Protein AF-A0A967JPW4-F1 (afdb_monomer_lite)

Radius of gyration: 15.78 Å; chains: 1; bounding box: 30×26×46 Å

pLDDT: mean 95.07, std 3.54, range [78.5, 98.38]

Secondary structure (DSSP, 8-state):
-TT-------HHHHHHHHHHHTT-S------SS---B-TTSPBPS---HHHHHHHHHTTSS--

Structure (mmCIF, N/CA/C/O backbone):
data_AF-A0A967JPW4-F1
#
_entry.id   AF-A0A967JPW4-F1
#
loop_
_atom_site.group_PDB
_atom_site.id
_atom_site.type_symbol
_atom_site.label_atom_id
_atom_site.label_alt_id
_atom_site.label_comp_id
_atom_site.label_asym_id
_atom_site.label_entity_id
_atom_site.label_seq_id
_atom_site.pdbx_PDB_ins_code
_atom_site.Cartn_x
_atom_site.Cartn_y
_atom_site.Cartn_z
_atom_site.occupancy
_atom_site.B_iso_or_equiv
_atom_site.auth_seq_id
_atom_site.auth_comp_id
_atom_site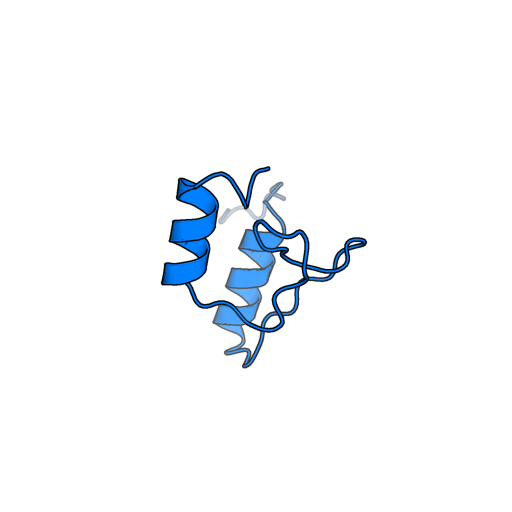.auth_asym_id
_atom_site.auth_atom_id
_atom_site.pdbx_PDB_model_num
ATOM 1 N N . ASP A 1 1 ? 2.356 8.529 -23.708 1.00 79.81 1 ASP A N 1
ATOM 2 C CA . ASP A 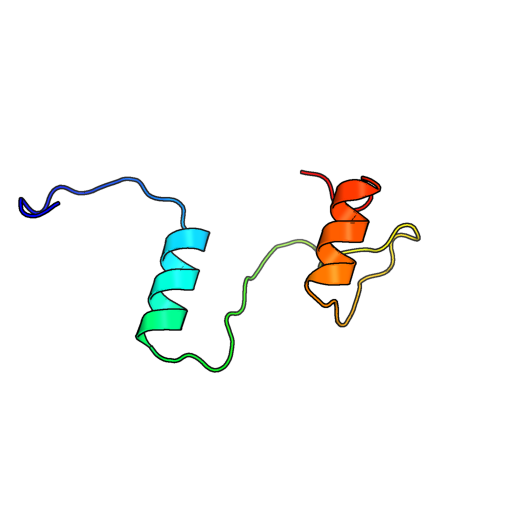1 1 ? 1.898 7.881 -24.959 1.00 79.81 1 ASP A CA 1
ATOM 3 C C . ASP A 1 1 ? 3.107 7.667 -25.861 1.00 79.81 1 ASP A C 1
ATOM 5 O O . ASP A 1 1 ? 4.221 7.890 -25.392 1.00 79.81 1 ASP A O 1
ATOM 9 N N . ALA A 1 2 ? 2.930 7.186 -27.091 1.00 88.00 2 ALA A N 1
ATOM 10 C CA . ALA A 1 2 ? 4.060 6.945 -27.993 1.00 88.00 2 ALA A CA 1
ATOM 11 C C . ALA A 1 2 ? 4.792 8.251 -28.374 1.00 88.00 2 ALA A C 1
ATOM 13 O O . ALA A 1 2 ? 5.946 8.226 -28.790 1.00 88.00 2 ALA A O 1
ATOM 14 N N . GLU A 1 3 ? 4.135 9.390 -28.171 1.00 93.44 3 GLU A N 1
ATOM 15 C CA . GLU A 1 3 ? 4.577 10.744 -28.485 1.00 93.44 3 GLU A CA 1
ATOM 16 C C . GLU A 1 3 ? 5.356 11.415 -27.334 1.00 93.44 3 GLU A C 1
ATOM 18 O O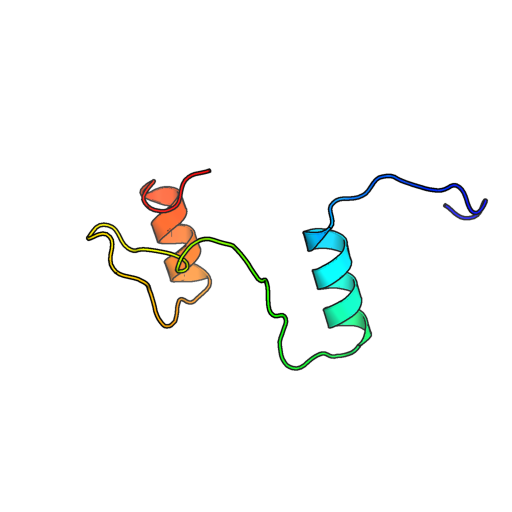 . GLU A 1 3 ? 5.796 12.556 -27.472 1.00 93.44 3 GLU A O 1
ATOM 23 N N . GLY A 1 4 ? 5.542 10.733 -26.196 1.00 92.00 4 GLY A N 1
ATOM 24 C CA . GLY A 1 4 ? 6.362 11.219 -25.079 1.00 92.00 4 GLY A CA 1
ATOM 25 C C . GLY A 1 4 ? 5.729 12.343 -24.253 1.00 92.00 4 GLY A C 1
ATOM 26 O O . GLY A 1 4 ? 6.440 13.064 -23.551 1.00 92.00 4 GLY A O 1
ATOM 27 N N . ARG A 1 5 ? 4.401 12.516 -24.305 1.00 94.88 5 ARG A N 1
ATOM 28 C CA . ARG A 1 5 ? 3.715 13.517 -23.474 1.00 94.88 5 ARG A CA 1
ATOM 29 C C . ARG A 1 5 ? 3.790 13.141 -21.993 1.00 94.88 5 ARG A C 1
ATOM 31 O O . ARG A 1 5 ? 3.557 11.988 -21.625 1.00 94.88 5 ARG A O 1
ATOM 38 N N . ALA A 1 6 ? 4.050 14.133 -21.142 1.00 93.19 6 ALA A N 1
ATOM 39 C CA . ALA A 1 6 ? 3.926 13.979 -19.697 1.00 93.19 6 ALA A CA 1
ATOM 40 C C . ALA A 1 6 ? 2.453 13.765 -19.320 1.00 93.19 6 ALA A C 1
ATOM 42 O O . ALA A 1 6 ? 1.571 14.479 -19.801 1.00 93.19 6 ALA A O 1
ATOM 43 N N . LEU A 1 7 ? 2.196 12.782 -18.461 1.00 92.00 7 LEU A N 1
ATOM 44 C CA . LEU A 1 7 ? 0.860 12.435 -17.987 1.00 92.00 7 LEU A CA 1
ATOM 45 C C . LEU A 1 7 ? 0.810 12.562 -16.468 1.00 92.00 7 LEU A C 1
ATOM 47 O O . LEU A 1 7 ? 1.772 12.229 -15.780 1.00 92.00 7 LEU A O 1
ATOM 51 N N . ASN A 1 8 ? -0.333 13.011 -15.957 1.00 94.81 8 ASN A N 1
ATOM 52 C CA . ASN A 1 8 ? -0.630 12.949 -14.535 1.00 94.81 8 ASN A CA 1
ATOM 53 C C . ASN A 1 8 ? -1.285 11.597 -14.234 1.00 94.81 8 ASN A C 1
ATOM 55 O O . ASN A 1 8 ? -2.358 11.303 -14.760 1.00 94.81 8 ASN A O 1
ATOM 59 N N . VAL A 1 9 ? -0.625 10.771 -13.430 1.00 93.62 9 VAL A N 1
ATOM 60 C CA . VAL A 1 9 ? -1.049 9.402 -13.115 1.00 93.62 9 VAL A CA 1
ATOM 61 C C . VAL A 1 9 ? -1.025 9.183 -11.608 1.00 93.62 9 VAL A C 1
ATOM 63 O O . VAL A 1 9 ? -0.250 9.816 -10.894 1.00 93.62 9 VAL A O 1
ATOM 66 N N . ASN A 1 10 ? -1.881 8.287 -11.118 1.00 94.94 10 ASN A N 1
ATOM 67 C CA . ASN A 1 10 ? -1.922 7.940 -9.701 1.00 94.94 10 ASN A CA 1
ATOM 68 C C . ASN A 1 10 ? -0.615 7.242 -9.270 1.00 94.94 10 ASN A C 1
ATOM 70 O O . ASN A 1 10 ? -0.139 6.325 -9.945 1.00 94.94 10 ASN A O 1
ATOM 74 N N . ALA A 1 11 ? -0.051 7.678 -8.141 1.00 95.00 11 ALA A N 1
ATOM 75 C CA . ALA A 1 11 ? 1.246 7.214 -7.657 1.00 95.00 11 ALA A CA 1
ATOM 76 C C . ALA A 1 11 ? 1.242 5.731 -7.259 1.00 95.00 11 ALA A C 1
ATOM 78 O O . ALA A 1 11 ? 2.180 5.019 -7.609 1.00 95.00 11 ALA A O 1
ATOM 79 N N . ASP A 1 12 ? 0.185 5.245 -6.606 1.00 95.56 12 ASP A N 1
ATOM 80 C CA . ASP A 1 12 ? 0.095 3.854 -6.137 1.00 95.56 12 ASP A CA 1
ATOM 81 C C . ASP A 1 12 ? 0.044 2.877 -7.313 1.00 95.56 12 ASP A C 1
ATOM 83 O O . ASP A 1 12 ? 0.712 1.842 -7.315 1.00 95.56 12 ASP A O 1
ATOM 87 N N . THR A 1 13 ? -0.680 3.254 -8.371 1.00 95.94 13 THR A N 1
ATOM 88 C CA . THR A 1 13 ? -0.734 2.483 -9.621 1.00 95.94 13 THR A CA 1
ATOM 89 C C . THR A 1 13 ? 0.651 2.382 -10.263 1.00 95.94 13 THR A C 1
ATOM 91 O O . THR A 1 13 ? 1.066 1.301 -10.688 1.00 95.94 13 THR A O 1
ATOM 94 N N . VAL A 1 14 ? 1.392 3.495 -10.312 1.00 96.38 14 VAL A N 1
ATOM 95 C CA . VAL A 1 14 ? 2.768 3.513 -10.829 1.00 96.38 14 VAL A CA 1
ATOM 96 C C . VAL A 1 14 ? 3.686 2.669 -9.949 1.00 96.38 14 VAL A C 1
ATOM 98 O O . VAL A 1 14 ? 4.424 1.840 -10.475 1.00 96.38 14 VAL A O 1
ATOM 101 N N . ALA A 1 15 ? 3.623 2.831 -8.627 1.00 97.31 15 ALA A N 1
ATOM 102 C CA . ALA A 1 15 ? 4.454 2.095 -7.681 1.00 97.31 15 ALA A CA 1
ATOM 103 C C . ALA A 1 15 ? 4.232 0.580 -7.793 1.00 97.31 15 ALA A C 1
ATOM 105 O O . ALA A 1 15 ? 5.201 -0.176 -7.868 1.00 97.31 15 ALA A O 1
ATOM 106 N N . GLY A 1 16 ? 2.973 0.141 -7.896 1.00 97.38 16 GLY A N 1
ATOM 107 C CA . GLY A 1 16 ? 2.622 -1.261 -8.119 1.00 97.38 16 GLY A CA 1
ATOM 108 C C . GLY A 1 16 ? 3.190 -1.807 -9.428 1.00 97.38 16 GLY A C 1
ATOM 109 O O . GLY A 1 16 ? 3.806 -2.870 -9.434 1.00 97.38 16 GLY A O 1
ATOM 110 N N . LYS A 1 17 ? 3.065 -1.055 -10.529 1.00 97.62 17 LYS A N 1
ATOM 111 C CA . LYS A 1 17 ? 3.592 -1.471 -11.839 1.00 97.62 17 LYS A CA 1
ATOM 112 C C . LYS A 1 17 ? 5.118 -1.507 -11.892 1.00 97.62 17 LYS A C 1
ATOM 114 O O . LYS A 1 17 ? 5.681 -2.398 -12.520 1.00 97.62 17 LYS A O 1
ATOM 119 N N . VAL A 1 18 ? 5.794 -0.580 -11.217 1.00 97.62 18 VAL A N 1
ATOM 120 C CA . VAL A 1 18 ? 7.258 -0.597 -11.085 1.00 97.62 18 VAL A CA 1
ATOM 121 C C . VAL A 1 18 ? 7.708 -1.791 -10.242 1.00 97.62 18 VAL A C 1
ATOM 123 O O . VAL A 1 18 ? 8.648 -2.479 -10.627 1.00 97.62 18 VAL A O 1
ATOM 126 N N . ALA A 1 19 ? 7.029 -2.076 -9.128 1.00 98.31 19 ALA A N 1
ATOM 127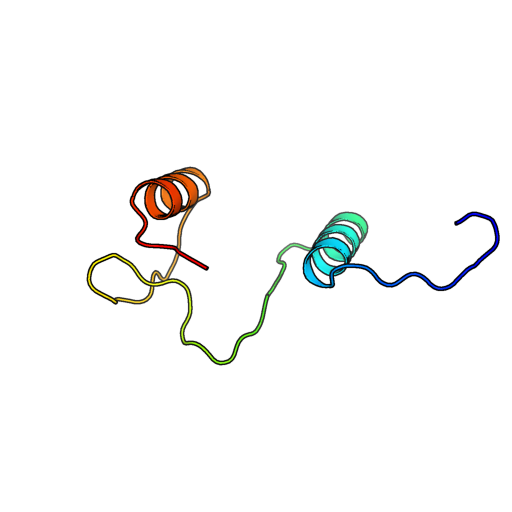 C CA . ALA A 1 19 ? 7.334 -3.233 -8.289 1.00 98.31 19 ALA A CA 1
ATOM 128 C C . ALA A 1 19 ? 7.143 -4.560 -9.043 1.00 98.31 19 ALA A C 1
ATOM 130 O O . ALA A 1 19 ? 7.998 -5.437 -8.948 1.00 98.31 19 ALA A O 1
ATOM 131 N N . GLU A 1 20 ? 6.069 -4.676 -9.829 1.00 98.12 20 GLU A N 1
ATOM 132 C CA . GLU A 1 20 ? 5.808 -5.815 -10.717 1.00 98.12 20 GLU A CA 1
ATOM 133 C C . GLU A 1 20 ? 6.926 -5.980 -11.758 1.00 98.12 20 GLU A C 1
ATOM 135 O O . GLU A 1 20 ? 7.501 -7.059 -11.875 1.00 98.12 20 GLU A O 1
ATOM 140 N N . ALA A 1 21 ? 7.292 -4.903 -12.463 1.00 98.38 21 ALA A N 1
ATOM 141 C CA . ALA A 1 21 ? 8.327 -4.931 -13.500 1.00 98.38 21 ALA A CA 1
ATOM 142 C C . ALA A 1 21 ? 9.733 -5.259 -12.966 1.00 98.38 21 ALA A C 1
ATOM 144 O O . ALA A 1 21 ? 10.568 -5.769 -13.709 1.00 98.38 21 ALA A O 1
ATOM 145 N N . LEU A 1 22 ? 10.003 -4.950 -11.696 1.00 98.25 22 LEU A N 1
ATOM 146 C CA . LEU A 1 22 ? 11.267 -5.253 -11.023 1.00 98.25 22 LEU A CA 1
ATOM 147 C C . LEU A 1 22 ? 11.265 -6.610 -10.303 1.00 98.25 22 LEU A C 1
ATOM 149 O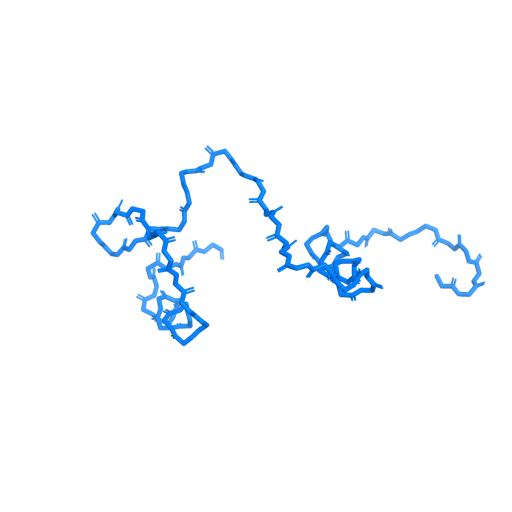 O . LEU A 1 22 ? 12.254 -6.928 -9.645 1.00 98.25 22 LEU A O 1
ATOM 153 N N . GLU A 1 23 ? 10.170 -7.376 -10.374 1.00 97.88 23 GLU A N 1
ATOM 154 C CA . GLU A 1 23 ? 9.980 -8.617 -9.607 1.00 97.88 23 GLU A CA 1
ATOM 155 C C . GLU A 1 23 ? 10.255 -8.414 -8.106 1.00 97.88 23 GLU A C 1
ATOM 157 O O . GLU A 1 23 ? 10.886 -9.225 -7.419 1.00 97.88 23 GLU A O 1
ATOM 162 N N . ALA A 1 24 ? 9.809 -7.273 -7.577 1.00 98.25 24 ALA A N 1
ATOM 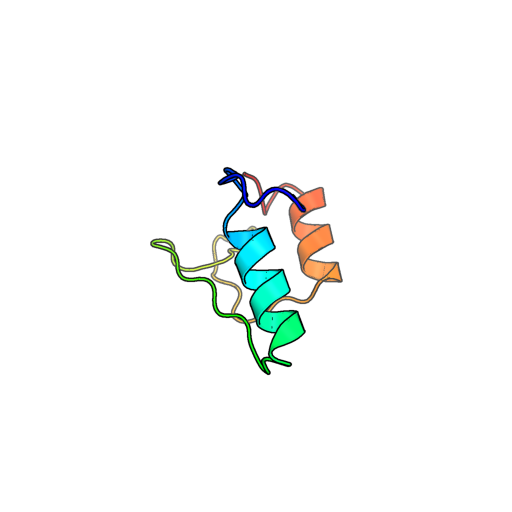163 C CA . ALA A 1 24 ? 10.089 -6.897 -6.207 1.00 98.25 24 ALA A CA 1
ATOM 164 C C . ALA A 1 24 ? 9.451 -7.895 -5.233 1.00 98.25 24 ALA A C 1
ATOM 166 O O . ALA A 1 24 ? 8.260 -8.191 -5.287 1.00 98.25 24 ALA A O 1
ATOM 167 N N . ARG A 1 25 ? 10.234 -8.352 -4.250 1.00 97.94 25 ARG A N 1
ATOM 168 C CA . ARG A 1 25 ? 9.725 -9.238 -3.192 1.00 97.94 25 ARG A CA 1
ATOM 169 C C . ARG A 1 25 ? 8.645 -8.571 -2.326 1.00 97.94 25 ARG A C 1
ATOM 171 O O . ARG A 1 25 ? 7.815 -9.270 -1.750 1.00 97.94 25 ARG A O 1
ATOM 178 N N . LYS A 1 26 ? 8.712 -7.247 -2.148 1.00 96.56 26 LYS A N 1
ATOM 179 C CA . LYS A 1 26 ? 7.787 -6.460 -1.319 1.00 96.56 26 LYS A CA 1
ATOM 180 C C . LYS A 1 26 ? 7.586 -5.066 -1.912 1.00 96.56 26 LYS A C 1
ATOM 182 O O . LYS A 1 26 ? 8.561 -4.434 -2.311 1.00 96.56 26 LYS A O 1
ATOM 187 N N . LEU A 1 27 ? 6.348 -4.579 -1.866 1.00 97.00 27 LEU A N 1
ATOM 188 C CA . LEU A 1 27 ? 5.990 -3.170 -2.031 1.00 97.00 27 LEU A CA 1
ATOM 189 C C . LEU A 1 27 ? 5.701 -2.590 -0.641 1.00 97.00 27 LEU A C 1
ATOM 191 O O . LEU A 1 27 ? 4.880 -3.139 0.089 1.00 97.00 27 LEU A O 1
ATOM 195 N N . VAL A 1 28 ? 6.396 -1.517 -0.259 1.00 95.75 28 VAL A N 1
ATOM 196 C CA . VAL A 1 28 ? 6.212 -0.851 1.039 1.00 95.75 28 VAL A CA 1
ATOM 197 C C . VAL A 1 28 ? 5.623 0.532 0.794 1.00 95.75 28 VAL A C 1
ATOM 199 O O . VAL A 1 28 ? 6.281 1.381 0.199 1.00 95.75 28 VAL A O 1
ATOM 202 N N . LEU A 1 29 ? 4.389 0.743 1.251 1.00 94.38 29 LEU A N 1
ATOM 203 C CA . LEU A 1 29 ? 3.711 2.039 1.226 1.00 94.38 29 LEU A CA 1
ATOM 204 C C . LEU A 1 29 ? 3.897 2.712 2.590 1.00 94.38 29 LEU A C 1
ATOM 206 O O . LEU A 1 29 ? 3.645 2.093 3.621 1.00 94.38 29 LEU A O 1
ATOM 210 N N . MET A 1 30 ? 4.373 3.957 2.598 1.00 94.50 30 MET A N 1
ATOM 211 C CA . MET A 1 30 ? 4.649 4.715 3.821 1.00 94.50 30 MET A CA 1
ATOM 212 C C . MET A 1 30 ? 3.597 5.807 4.004 1.00 94.50 30 MET A C 1
ATOM 214 O O . MET A 1 30 ? 3.265 6.514 3.056 1.00 94.50 30 MET A O 1
ATOM 218 N N . THR A 1 31 ? 3.095 5.946 5.225 1.00 93.25 31 THR A N 1
ATOM 219 C CA . THR A 1 31 ? 2.041 6.895 5.596 1.00 93.25 31 THR A CA 1
ATOM 220 C C . THR A 1 31 ? 2.343 7.497 6.971 1.00 93.25 31 THR A C 1
ATOM 222 O O . THR A 1 31 ? 3.251 7.042 7.667 1.00 93.25 31 THR A O 1
ATOM 225 N N . ASP A 1 32 ? 1.625 8.554 7.330 1.00 95.38 32 ASP A N 1
ATOM 226 C CA . ASP A 1 32 ? 1.681 9.246 8.617 1.00 95.38 32 ASP A CA 1
ATOM 227 C C . ASP A 1 32 ? 0.709 8.669 9.663 1.00 95.38 32 ASP A C 1
ATOM 229 O O . ASP A 1 32 ? 0.725 9.099 10.817 1.00 95.38 32 ASP A O 1
ATOM 233 N N . ILE A 1 33 ? -0.099 7.671 9.293 1.00 91.94 33 ILE A N 1
ATOM 234 C CA . ILE A 1 33 ? -0.921 6.888 10.225 1.00 91.94 33 ILE A CA 1
ATOM 235 C C . ILE A 1 33 ? -0.234 5.575 10.628 1.00 91.94 33 ILE A C 1
ATOM 237 O O . ILE A 1 33 ? 0.684 5.090 9.973 1.00 91.94 33 ILE A O 1
ATOM 241 N N . GLU A 1 34 ? -0.708 4.961 11.711 1.00 93.19 34 GLU A N 1
ATOM 242 C CA . GLU A 1 34 ? -0.095 3.752 12.287 1.00 93.19 34 GLU A CA 1
ATOM 243 C C . GLU A 1 34 ? -0.271 2.485 11.424 1.00 93.19 34 GLU A C 1
ATOM 245 O O . GLU A 1 34 ? 0.446 1.506 11.618 1.00 93.19 34 GLU A O 1
ATOM 250 N N . GLY A 1 35 ? -1.219 2.495 10.482 1.00 93.38 35 GLY A N 1
ATOM 251 C CA . GLY A 1 35 ? -1.544 1.374 9.601 1.00 93.38 35 GLY A CA 1
ATOM 252 C C . GLY A 1 35 ? -3.047 1.113 9.516 1.00 93.38 35 GLY A C 1
ATOM 253 O O . GLY A 1 35 ? -3.861 1.919 9.971 1.00 93.38 35 GLY A O 1
ATOM 254 N N . VAL A 1 36 ? -3.412 -0.028 8.928 1.00 95.00 36 VAL A N 1
ATOM 255 C CA . VAL A 1 36 ? -4.806 -0.490 8.858 1.00 95.00 36 VAL A CA 1
ATOM 256 C C . VAL A 1 36 ? -5.259 -0.937 10.248 1.00 95.00 36 VAL A C 1
ATOM 258 O O . VAL A 1 36 ? -4.544 -1.686 10.917 1.00 95.00 36 VAL A O 1
ATOM 261 N N . LYS A 1 37 ? -6.437 -0.478 10.675 1.00 95.25 37 LYS A N 1
ATOM 262 C CA . LYS A 1 37 ? -7.034 -0.798 11.977 1.00 95.25 37 LYS A CA 1
ATOM 263 C C . LYS A 1 37 ? -8.257 -1.699 11.813 1.00 95.25 37 LYS A C 1
ATOM 265 O O . LYS A 1 37 ? -8.927 -1.635 10.784 1.00 95.25 37 LYS A O 1
ATOM 270 N N . ASP A 1 38 ? -8.522 -2.533 12.811 1.00 94.56 38 ASP A N 1
ATOM 271 C CA . ASP A 1 38 ? -9.767 -3.297 12.920 1.00 94.56 38 ASP A CA 1
ATOM 272 C C . ASP A 1 38 ? -10.921 -2.455 13.501 1.00 94.56 38 ASP A C 1
ATOM 274 O O . ASP A 1 38 ? -10.780 -1.255 13.758 1.00 94.56 38 ASP A O 1
ATOM 278 N N . ASP A 1 39 ? -12.078 -3.087 13.701 1.00 94.12 39 ASP A N 1
ATOM 279 C CA . ASP A 1 39 ? -13.278 -2.472 14.280 1.00 94.12 39 ASP A CA 1
ATOM 280 C C . ASP A 1 39 ? -13.087 -2.028 15.741 1.00 94.12 39 ASP A C 1
ATOM 282 O O . ASP A 1 39 ? -13.764 -1.112 16.211 1.00 94.12 39 ASP A O 1
ATOM 286 N N . ALA A 1 40 ? -12.129 -2.632 16.447 1.00 94.81 40 ALA A N 1
ATOM 287 C CA . ALA A 1 40 ? -11.709 -2.253 17.789 1.00 94.81 40 ALA A CA 1
ATOM 288 C C . ALA A 1 40 ? -10.659 -1.123 17.802 1.00 94.81 40 ALA A C 1
ATOM 290 O O . ALA A 1 40 ? -10.279 -0.655 18.879 1.00 94.81 40 ALA A O 1
ATOM 291 N N . GLY A 1 41 ? -10.198 -0.657 16.635 1.00 94.19 41 GLY A N 1
ATOM 292 C CA . GLY A 1 41 ? -9.195 0.399 16.495 1.00 94.19 41 GLY A CA 1
ATOM 293 C C . GLY A 1 41 ? -7.748 -0.071 16.675 1.00 94.19 41 GLY A C 1
ATOM 294 O O . GLY A 1 41 ? -6.842 0.764 16.764 1.00 94.19 41 GLY A O 1
ATOM 295 N N . GLN A 1 42 ? -7.510 -1.381 16.716 1.00 96.56 42 GLN A N 1
ATOM 296 C CA . GLN A 1 42 ? -6.188 -1.975 16.879 1.00 96.56 42 GLN A CA 1
ATOM 297 C C . GLN A 1 42 ? -5.507 -2.139 15.520 1.00 96.56 42 GLN A C 1
ATOM 299 O O . GLN A 1 42 ? -6.132 -2.529 14.538 1.00 96.56 42 GLN A O 1
ATOM 304 N N . VAL A 1 43 ? -4.204 -1.852 15.453 1.00 96.50 43 VAL A N 1
ATOM 305 C CA . VAL A 1 43 ? -3.433 -1.998 14.210 1.00 96.50 43 VAL A CA 1
ATOM 306 C C . VAL A 1 43 ? -3.278 -3.476 13.861 1.00 96.50 43 VAL A C 1
ATOM 308 O O . VAL A 1 43 ? -2.746 -4.266 14.646 1.00 96.50 43 VAL A O 1
ATOM 311 N N . LEU A 1 44 ? -3.693 -3.836 12.650 1.00 96.44 44 LEU A N 1
ATOM 312 C CA . LEU A 1 44 ? -3.528 -5.174 12.106 1.00 96.44 44 LEU A CA 1
ATOM 313 C C . LEU A 1 44 ? -2.074 -5.373 11.665 1.00 96.44 44 LEU A C 1
ATOM 315 O O . LEU A 1 44 ? -1.584 -4.709 10.754 1.00 96.44 44 LEU A O 1
ATOM 319 N N . SER A 1 45 ? -1.370 -6.314 12.298 1.00 96.19 45 SER A N 1
ATOM 320 C CA . SER A 1 45 ? 0.027 -6.638 11.963 1.00 96.19 45 SER A CA 1
ATOM 321 C C . SER A 1 45 ? 0.170 -7.387 10.632 1.00 96.19 45 SER A C 1
ATOM 323 O O . SER A 1 45 ? 1.224 -7.336 9.995 1.00 96.19 45 SER A O 1
ATOM 325 N N . SER A 1 46 ? -0.890 -8.075 10.208 1.00 96.31 46 SER A N 1
ATOM 326 C CA . SER A 1 46 ? -1.025 -8.718 8.905 1.00 96.31 46 SER A CA 1
ATOM 327 C C . SER A 1 46 ? -2.500 -8.877 8.559 1.00 96.31 46 SER A C 1
ATOM 329 O O . SER A 1 46 ? -3.298 -9.199 9.437 1.00 96.31 46 SER A O 1
ATOM 331 N N . ILE A 1 47 ? -2.833 -8.727 7.283 1.00 96.06 47 ILE A N 1
ATOM 332 C CA . ILE A 1 47 ? -4.167 -8.975 6.744 1.00 96.06 47 ILE A CA 1
ATOM 333 C C . ILE A 1 47 ? -4.023 -9.551 5.333 1.00 96.06 47 ILE A C 1
ATOM 335 O O . ILE A 1 47 ? -3.124 -9.145 4.590 1.00 96.06 47 ILE A O 1
ATOM 339 N N . ASP A 1 48 ? -4.857 -10.522 4.974 1.00 97.38 48 ASP A N 1
ATOM 340 C CA . ASP A 1 48 ? -4.927 -11.040 3.606 1.00 97.38 48 ASP A CA 1
ATOM 341 C C . ASP A 1 48 ? -5.991 -10.317 2.758 1.00 97.38 48 ASP A C 1
ATOM 343 O O . ASP A 1 48 ? -6.753 -9.477 3.243 1.00 97.38 48 ASP A O 1
ATOM 347 N N . ALA A 1 49 ? -6.038 -10.622 1.460 1.00 97.06 49 ALA A N 1
ATOM 348 C CA . ALA A 1 49 ? -6.966 -9.978 0.532 1.00 97.06 49 ALA A CA 1
ATOM 349 C C . ALA A 1 49 ? -8.445 -10.223 0.889 1.00 97.06 49 ALA A C 1
ATOM 351 O O . ALA A 1 49 ? -9.244 -9.296 0.815 1.00 97.06 49 ALA A O 1
ATOM 352 N N . THR A 1 50 ? -8.800 -11.430 1.342 1.00 97.81 50 THR A N 1
ATOM 353 C CA . THR A 1 50 ? -10.196 -11.787 1.666 1.00 97.81 50 THR A CA 1
ATOM 354 C C . THR A 1 50 ? -10.667 -11.047 2.916 1.00 97.81 50 THR A C 1
ATOM 356 O O . THR A 1 50 ? -11.782 -10.525 2.978 1.00 97.81 50 THR A O 1
ATOM 359 N N . GLN A 1 51 ? -9.799 -10.973 3.924 1.00 96.31 51 GLN A N 1
ATOM 360 C CA . GLN A 1 51 ? -10.046 -10.193 5.131 1.00 96.31 51 GLN A CA 1
ATOM 361 C C . GLN A 1 51 ? -10.154 -8.700 4.807 1.00 96.31 51 GLN A C 1
ATOM 363 O O . GLN A 1 51 ? -11.043 -8.032 5.326 1.00 96.31 51 GLN A O 1
ATOM 368 N N . THR A 1 52 ? -9.289 -8.187 3.926 1.00 96.50 52 THR A N 1
ATOM 369 C CA . THR A 1 52 ? -9.322 -6.780 3.497 1.00 96.50 52 THR A CA 1
ATOM 370 C C . THR A 1 52 ? -10.656 -6.441 2.834 1.00 96.50 52 THR A C 1
ATOM 372 O O . THR A 1 52 ? -11.285 -5.460 3.221 1.00 96.50 52 THR A O 1
ATOM 375 N N . GLU A 1 53 ? -11.129 -7.274 1.901 1.00 97.00 53 GLU A N 1
ATOM 376 C CA . GLU A 1 53 ? -12.447 -7.117 1.267 1.00 97.00 53 GLU A CA 1
ATOM 377 C C . GLU A 1 53 ? -13.578 -7.123 2.306 1.00 97.00 53 GLU A C 1
ATOM 379 O O . GLU A 1 53 ? -14.408 -6.218 2.320 1.00 97.00 53 GLU A O 1
ATOM 384 N N . SER A 1 54 ? -13.553 -8.060 3.260 1.00 96.75 54 SER A N 1
ATOM 385 C CA . SER A 1 54 ? -14.562 -8.133 4.330 1.00 96.75 54 SER A CA 1
ATOM 386 C C . SER A 1 54 ? -14.595 -6.875 5.215 1.00 96.75 54 SER A C 1
ATOM 388 O O . SER A 1 54 ? -15.659 -6.445 5.668 1.00 96.75 54 SER A O 1
ATOM 390 N N . LEU A 1 55 ? -13.436 -6.265 5.484 1.00 96.81 55 LEU A N 1
ATOM 391 C CA . LEU A 1 55 ? -13.349 -5.028 6.267 1.00 96.81 55 LEU A CA 1
ATOM 392 C C . LEU A 1 55 ? -13.837 -3.801 5.486 1.00 96.81 55 LEU A C 1
ATOM 394 O O . LEU A 1 55 ? -14.382 -2.880 6.093 1.00 96.81 55 LEU A O 1
ATOM 398 N N . ILE A 1 56 ? -13.669 -3.792 4.162 1.00 97.00 56 ILE A N 1
ATOM 399 C CA . ILE A 1 56 ? -14.235 -2.757 3.288 1.00 97.00 56 ILE A CA 1
ATOM 400 C C . ILE A 1 56 ? -15.760 -2.902 3.245 1.00 97.00 56 ILE A C 1
ATOM 402 O O . ILE A 1 56 ? -16.476 -1.933 3.492 1.00 97.00 56 ILE A O 1
ATOM 406 N N . ASP A 1 57 ? -16.264 -4.117 3.021 1.00 97.19 57 ASP A N 1
ATOM 407 C CA . ASP A 1 57 ? -17.703 -4.397 2.928 1.00 97.19 57 ASP A CA 1
ATOM 408 C C . ASP A 1 57 ? -18.453 -4.106 4.236 1.00 97.19 57 ASP A C 1
ATOM 410 O O . ASP A 1 57 ? -19.606 -3.671 4.220 1.00 97.19 57 ASP A O 1
ATOM 414 N N . SER A 1 58 ? -17.802 -4.321 5.383 1.00 96.25 58 SER A N 1
ATOM 415 C CA . SER A 1 58 ? -18.355 -3.980 6.702 1.00 96.25 58 SER A CA 1
ATOM 416 C C . SER A 1 58 ? -18.230 -2.494 7.062 1.00 96.25 58 SER A C 1
ATOM 418 O O . SER A 1 58 ? -18.816 -2.062 8.055 1.00 96.25 58 SER A O 1
ATOM 420 N N . GLY A 1 59 ? -17.501 -1.705 6.266 1.00 96.19 59 GLY A N 1
ATOM 421 C CA . GLY A 1 59 ? -17.289 -0.274 6.485 1.00 96.19 59 GLY A CA 1
ATOM 422 C C . GLY A 1 59 ? -16.254 0.065 7.560 1.00 96.19 59 GLY A C 1
ATOM 423 O O . GLY A 1 59 ? -16.144 1.228 7.938 1.00 96.19 59 GLY A O 1
ATOM 424 N N . VAL A 1 60 ? -15.500 -0.923 8.056 1.00 96.06 60 VAL A N 1
ATOM 425 C CA . VAL A 1 60 ? -14.389 -0.711 9.000 1.00 96.06 60 VAL A CA 1
ATOM 426 C C . VAL A 1 60 ? -13.232 0.004 8.304 1.00 96.06 60 VAL A C 1
ATOM 428 O O . VAL A 1 60 ? -12.705 0.990 8.818 1.00 96.06 60 VAL A O 1
ATOM 431 N N . ILE A 1 61 ? -12.856 -0.470 7.113 1.00 95.19 61 ILE A N 1
ATOM 432 C CA . ILE A 1 61 ? -11.961 0.262 6.216 1.00 95.19 61 ILE A CA 1
ATOM 433 C C . ILE A 1 61 ? -12.836 1.152 5.343 1.00 95.19 61 ILE A C 1
ATOM 435 O O . ILE A 1 61 ? -13.624 0.673 4.532 1.00 95.19 61 ILE A O 1
ATOM 439 N N . SER A 1 62 ? -12.676 2.459 5.500 1.00 89.44 62 SER A N 1
ATOM 440 C CA . SER A 1 62 ? -13.413 3.462 4.737 1.00 89.44 62 SER A CA 1
ATOM 441 C C . SER A 1 62 ? -12.503 4.632 4.388 1.00 89.44 62 SER A C 1
ATOM 443 O O . SER A 1 62 ? -11.662 5.013 5.207 1.00 89.44 62 SER A O 1
ATOM 445 N N . GLY A 1 63 ? -12.694 5.217 3.209 1.00 78.50 63 GLY A N 1
ATOM 446 C CA . GLY A 1 63 ? -11.912 6.337 2.687 1.00 78.50 63 GLY A CA 1
ATOM 447 C C . GLY A 1 63 ? -12.287 6.649 1.250 1.00 78.50 63 GLY A C 1
ATOM 448 O O . GLY A 1 63 ? -12.757 5.717 0.560 1.00 78.50 63 GLY A O 1
#

Sequence (63 aa):
DAEGRALNVNADTVAGKVAEALEARKLVLMTDIEGVKDDAGQVLSSIDATQTESLIDSGVISG

Foldseek 3Di:
DVVPDDDDDDPVVVQVVVCVVVVNPDRDDDDPDPAQAAPVRHHDPDDDPVRVVVCVVVVVDDD